Protein AF-A0A317N3U0-F1 (afdb_monomer_lite)

Radius of gyration: 20.6 Å; chains: 1; bounding box: 39×51×45 Å

Foldseek 3Di:
DDPVVVVVVVVVVVVVVVVVVVPDDPVRVCVVVVVVVVVVVVVVVLLVLLCVVCPVPQDDDDPPDPDDSVVVVCVVPVVCVVVSVVVSVVVVVVVVVD

Sequence (98 aa):
MTKEQLSQLGKTLWAIADDLRGAMNADDFRDYMLSFLFLRYLSDNFEAAAKKELGPDYPKLDADDRRPPLVVWYSDNAGDVPAFEKQMRRTRVRQIEA

pLDDT: mean 86.49, std 11.12, range [42.28, 96.62]

Secondary structure (DSSP, 8-state):
--HHHHHHHHHHHHHHHHHHHHTS-HHHHHHHHHHHHHHHHHHHHHHHHHHHHHGGGS----TT--S-HHHHHHHHTTTTHHHHHHHHHHHHHHHH--

Structure (mmCIF, N/CA/C/O backbone):
data_AF-A0A317N3U0-F1
#
_entry.id   AF-A0A317N3U0-F1
#
loop_
_atom_site.group_PDB
_atom_site.id
_atom_site.type_symbol
_atom_site.label_atom_id
_atom_site.label_alt_id
_atom_site.label_comp_id
_atom_site.label_asym_id
_atom_site.label_entity_id
_atom_site.label_seq_id
_atom_site.pdbx_PDB_ins_code
_atom_site.Cartn_x
_atom_site.Cartn_y
_atom_site.Cartn_z
_atom_site.occupancy
_atom_site.B_iso_or_equiv
_atom_site.auth_seq_id
_atom_site.auth_comp_id
_atom_site.auth_asym_id
_atom_site.auth_atom_id
_atom_site.pdbx_PDB_model_num
ATOM 1 N N . MET A 1 1 ? 10.618 -28.773 -18.116 1.00 58.28 1 MET A N 1
ATOM 2 C CA . MET A 1 1 ? 11.598 -27.768 -18.584 1.00 58.28 1 MET A CA 1
ATOM 3 C C . MET A 1 1 ? 12.911 -28.010 -17.873 1.00 58.28 1 MET A C 1
ATOM 5 O O . MET A 1 1 ? 12.898 -28.181 -16.659 1.00 58.28 1 MET A O 1
ATOM 9 N N . THR A 1 2 ? 14.017 -28.070 -18.607 1.00 85.00 2 THR A N 1
ATOM 10 C CA . THR A 1 2 ? 15.353 -28.203 -18.012 1.00 85.00 2 THR A CA 1
ATOM 11 C C . THR A 1 2 ? 15.863 -26.843 -17.524 1.00 85.00 2 THR A C 1
ATOM 13 O O . THR A 1 2 ? 15.403 -25.788 -17.967 1.00 85.00 2 THR A O 1
ATOM 16 N N . LYS A 1 3 ? 16.830 -26.851 -16.600 1.00 83.25 3 LYS A N 1
ATOM 17 C CA . LYS A 1 3 ? 17.457 -25.632 -16.057 1.00 83.25 3 LYS A CA 1
ATOM 18 C C . LYS A 1 3 ? 18.090 -24.760 -17.154 1.00 83.25 3 LYS A C 1
ATOM 20 O O . LYS A 1 3 ? 18.065 -23.537 -17.069 1.00 83.25 3 LYS A O 1
ATOM 25 N N . GLU A 1 4 ? 18.595 -25.393 -18.208 1.00 84.62 4 GLU A N 1
ATOM 26 C CA . GLU A 1 4 ? 19.168 -24.734 -19.387 1.00 84.62 4 GLU A CA 1
ATOM 27 C C . GLU A 1 4 ? 18.102 -24.010 -20.217 1.00 84.62 4 GLU A C 1
ATOM 29 O O . GLU A 1 4 ? 18.293 -22.852 -20.582 1.00 84.62 4 GLU A O 1
ATOM 34 N N . GLN A 1 5 ? 16.940 -24.636 -20.436 1.00 81.88 5 GLN A N 1
ATOM 35 C CA . GLN A 1 5 ? 15.813 -24.004 -21.132 1.00 81.88 5 GLN A CA 1
ATOM 36 C C . GLN A 1 5 ? 15.278 -22.784 -20.368 1.00 81.88 5 GLN A C 1
ATOM 38 O O . GLN A 1 5 ? 14.961 -21.768 -20.981 1.00 81.88 5 GLN A O 1
ATOM 43 N N . LEU A 1 6 ? 15.221 -22.855 -19.032 1.00 82.94 6 LEU A N 1
ATOM 44 C CA . LEU A 1 6 ? 14.839 -21.720 -18.182 1.00 82.94 6 LEU A CA 1
ATOM 45 C C . LEU A 1 6 ? 15.854 -20.573 -18.258 1.00 82.94 6 LEU A C 1
ATOM 47 O O . LEU A 1 6 ? 15.460 -19.411 -18.317 1.00 82.94 6 LEU A O 1
ATOM 51 N N . SER A 1 7 ? 17.153 -20.885 -18.292 1.00 87.81 7 SER A N 1
ATOM 52 C CA . SER A 1 7 ? 18.201 -19.870 -18.445 1.00 87.81 7 SER A CA 1
ATOM 53 C C . SER A 1 7 ? 18.121 -19.175 -19.804 1.00 87.81 7 SER A C 1
ATOM 55 O O . SER A 1 7 ? 18.198 -17.949 -19.865 1.00 87.81 7 SER A O 1
ATOM 57 N N . GLN A 1 8 ? 17.919 -19.938 -20.880 1.00 89.38 8 GLN A N 1
ATOM 58 C CA . GLN A 1 8 ? 17.794 -19.387 -22.227 1.00 89.38 8 GLN A CA 1
ATOM 59 C C . GLN A 1 8 ? 16.550 -18.499 -22.351 1.00 89.38 8 GLN A C 1
ATOM 61 O O . GLN A 1 8 ? 16.649 -17.382 -22.850 1.00 89.38 8 GLN A O 1
ATOM 66 N N . LEU A 1 9 ? 15.411 -18.949 -21.815 1.00 89.38 9 LEU A N 1
ATOM 67 C CA . LEU A 1 9 ? 14.183 -18.157 -21.760 1.00 89.38 9 LEU A CA 1
ATOM 68 C C . LEU A 1 9 ? 14.379 -16.863 -20.960 1.00 89.38 9 LEU A C 1
ATOM 70 O O . LEU A 1 9 ? 13.975 -15.796 -21.412 1.00 89.38 9 LEU A O 1
ATOM 74 N N . GLY A 1 10 ? 15.041 -16.943 -19.802 1.00 89.69 10 GLY A N 1
ATOM 75 C CA . GLY A 1 10 ? 15.370 -15.774 -18.991 1.00 89.69 10 GLY A CA 1
ATOM 76 C C . GLY A 1 10 ? 16.209 -14.755 -19.762 1.00 89.69 10 GLY A C 1
ATOM 77 O O . GLY A 1 10 ? 15.875 -13.575 -19.758 1.00 89.69 10 GLY A O 1
ATOM 78 N N . LYS A 1 11 ? 17.246 -15.201 -20.483 1.00 91.81 11 LYS A N 1
ATOM 79 C CA . LYS A 1 11 ? 18.0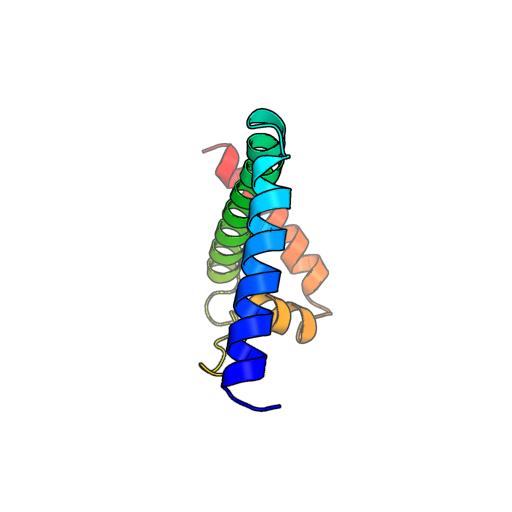71 -14.323 -21.332 1.00 91.81 11 LYS A CA 1
ATOM 80 C C . LYS A 1 11 ? 17.252 -13.645 -22.427 1.00 91.81 11 LYS A C 1
ATOM 82 O O . LYS A 1 11 ? 17.420 -12.452 -22.649 1.00 91.81 11 LYS A O 1
ATOM 87 N N . THR A 1 12 ? 16.360 -14.382 -23.086 1.00 89.88 12 THR A N 1
ATOM 88 C CA . THR A 1 12 ? 15.483 -13.822 -24.122 1.00 89.88 12 THR A CA 1
ATOM 89 C C . THR A 1 12 ? 14.527 -12.777 -23.548 1.00 89.88 12 THR A C 1
ATOM 91 O O . THR A 1 12 ? 14.391 -11.706 -24.127 1.00 89.88 12 THR A O 1
ATOM 94 N N . LEU A 1 13 ? 13.909 -13.043 -22.394 1.00 92.19 13 LEU A N 1
ATOM 95 C CA . LEU A 1 13 ? 13.029 -12.079 -21.724 1.00 92.19 13 LEU A CA 1
ATOM 96 C C . LEU A 1 13 ? 13.780 -10.810 -21.307 1.00 92.19 13 LEU A C 1
ATOM 98 O O . LEU A 1 13 ? 13.273 -9.710 -21.506 1.00 92.19 13 LEU A O 1
ATOM 102 N N . TRP A 1 14 ? 14.993 -10.962 -20.772 1.00 90.50 14 TRP A N 1
ATOM 103 C CA . TRP A 1 14 ? 15.857 -9.834 -20.427 1.00 90.50 14 TRP A CA 1
ATOM 104 C C . TRP A 1 14 ? 16.229 -8.994 -21.651 1.00 90.50 14 TRP A C 1
ATOM 106 O O . TRP A 1 14 ? 16.135 -7.775 -21.580 1.00 90.50 14 TRP A O 1
ATOM 116 N N . ALA A 1 15 ? 16.583 -9.626 -22.773 1.00 90.50 15 ALA A N 1
ATOM 117 C CA . ALA A 1 15 ? 16.899 -8.917 -24.014 1.00 90.50 15 ALA A CA 1
ATOM 118 C C . ALA A 1 15 ? 15.696 -8.118 -24.545 1.00 90.50 15 ALA A C 1
ATOM 120 O O . ALA A 1 15 ? 15.834 -6.941 -24.856 1.00 90.50 15 ALA A O 1
ATOM 121 N N . ILE A 1 16 ? 14.499 -8.718 -24.556 1.00 88.00 16 ILE A N 1
ATOM 122 C CA . ILE A 1 16 ? 13.261 -8.032 -24.968 1.00 88.00 16 ILE A CA 1
ATOM 123 C C . ILE A 1 16 ? 12.968 -6.829 -24.059 1.00 88.00 16 ILE A C 1
ATOM 125 O O . ILE A 1 16 ? 12.565 -5.771 -24.539 1.00 88.00 16 ILE A O 1
ATOM 129 N N . ALA A 1 17 ? 13.162 -6.978 -22.745 1.00 86.38 17 ALA A N 1
ATOM 130 C CA . ALA A 1 17 ? 12.967 -5.886 -21.797 1.00 86.38 17 ALA A CA 1
ATOM 131 C C . ALA A 1 17 ? 13.977 -4.745 -22.009 1.00 86.38 17 ALA A C 1
ATOM 133 O O . ALA A 1 17 ? 13.606 -3.576 -21.892 1.00 86.38 17 ALA A O 1
ATOM 134 N N . ASP A 1 18 ? 15.228 -5.070 -22.343 1.00 83.06 18 ASP A N 1
ATOM 135 C CA . ASP A 1 18 ? 16.263 -4.079 -22.642 1.00 83.06 18 ASP A CA 1
ATOM 136 C C . ASP A 1 18 ? 15.978 -3.314 -23.937 1.00 83.06 18 ASP A C 1
ATOM 138 O O . ASP A 1 18 ? 16.110 -2.090 -23.948 1.00 83.06 18 ASP A O 1
ATOM 142 N N . ASP A 1 19 ? 15.507 -3.995 -24.983 1.00 84.25 19 ASP A N 1
ATOM 143 C CA . ASP A 1 19 ? 15.094 -3.356 -26.237 1.00 84.25 19 ASP A CA 1
ATOM 144 C C . ASP A 1 19 ? 13.906 -2.408 -26.011 1.00 84.25 19 ASP A C 1
ATOM 146 O O . ASP A 1 19 ? 13.926 -1.259 -26.455 1.00 84.25 19 ASP A O 1
ATOM 150 N N . LEU A 1 20 ? 12.892 -2.849 -25.256 1.00 80.25 20 LEU A N 1
ATOM 151 C CA . LEU A 1 20 ? 11.726 -2.027 -24.916 1.00 80.25 20 LEU A CA 1
ATOM 152 C C . LEU A 1 20 ? 12.126 -0.784 -24.102 1.00 80.25 20 LEU A C 1
ATOM 154 O O . LEU A 1 20 ? 11.644 0.317 -24.363 1.00 80.25 20 LEU A O 1
ATOM 158 N N . ARG A 1 21 ? 13.027 -0.949 -23.126 1.00 74.25 21 ARG A N 1
ATOM 159 C CA . ARG A 1 21 ? 13.555 0.150 -22.305 1.00 74.25 21 ARG A CA 1
ATOM 160 C C . ARG A 1 21 ? 14.419 1.109 -23.125 1.00 74.25 21 ARG A C 1
ATOM 162 O O . ARG A 1 21 ? 14.345 2.312 -22.905 1.00 74.25 21 ARG A O 1
ATOM 169 N N . GLY A 1 22 ? 15.243 0.590 -24.035 1.00 72.62 22 GLY A N 1
ATOM 170 C CA . GLY A 1 22 ? 16.126 1.378 -24.897 1.00 72.62 22 GLY A CA 1
ATOM 171 C C . GLY A 1 22 ? 15.387 2.155 -25.988 1.00 72.62 22 GLY A C 1
ATOM 172 O O . GLY A 1 22 ? 15.870 3.198 -26.421 1.00 72.62 22 GLY A O 1
ATOM 173 N N . ALA A 1 23 ? 14.210 1.679 -26.400 1.00 76.31 23 ALA A N 1
ATOM 174 C CA . ALA A 1 23 ? 13.345 2.348 -27.369 1.00 76.31 23 ALA A CA 1
ATOM 175 C C . ALA A 1 23 ? 12.465 3.456 -26.759 1.00 76.31 23 ALA A C 1
ATOM 177 O O . ALA A 1 23 ? 11.854 4.224 -27.502 1.00 76.31 23 ALA A O 1
ATOM 178 N N . MET A 1 24 ? 12.377 3.547 -25.427 1.00 74.81 24 MET A N 1
ATOM 179 C CA . MET A 1 24 ? 11.571 4.560 -24.749 1.00 74.81 24 MET A CA 1
ATOM 180 C C . MET A 1 24 ? 12.360 5.863 -24.583 1.00 74.81 24 MET A C 1
ATOM 182 O O . MET A 1 24 ? 13.504 5.857 -24.124 1.00 74.81 24 MET A O 1
ATOM 186 N N . ASN A 1 25 ? 11.745 6.996 -24.932 1.00 77.94 25 ASN A N 1
ATOM 187 C CA . ASN A 1 25 ? 12.344 8.307 -24.709 1.00 77.94 25 ASN A CA 1
ATOM 188 C C . ASN A 1 25 ? 12.565 8.530 -23.201 1.00 77.94 25 ASN A C 1
ATOM 190 O O . ASN A 1 25 ? 11.749 8.124 -22.372 1.00 77.94 25 ASN A O 1
ATOM 194 N N . ALA A 1 26 ? 13.665 9.184 -22.833 1.00 74.44 26 ALA A N 1
ATOM 195 C CA . ALA A 1 26 ? 14.006 9.448 -21.437 1.00 74.44 26 ALA A CA 1
ATOM 196 C C . ALA A 1 26 ? 12.932 10.284 -20.718 1.00 74.44 26 ALA A C 1
ATOM 198 O O . ALA A 1 26 ? 12.732 10.114 -19.513 1.00 74.44 26 ALA A O 1
ATOM 199 N N . ASP A 1 27 ? 12.233 11.151 -21.453 1.00 76.81 27 ASP A N 1
ATOM 200 C CA . ASP A 1 27 ? 11.122 11.942 -20.922 1.00 76.81 27 ASP A CA 1
ATOM 201 C C . ASP A 1 27 ? 9.863 11.084 -20.695 1.00 76.81 27 ASP A C 1
ATOM 203 O O . ASP A 1 27 ? 9.274 11.158 -19.619 1.00 76.81 27 ASP A O 1
ATOM 207 N N . ASP A 1 28 ? 9.533 10.159 -21.604 1.00 77.12 28 ASP A N 1
ATOM 208 C CA . ASP A 1 28 ? 8.416 9.219 -21.407 1.00 77.12 28 ASP A CA 1
ATOM 209 C C . ASP A 1 28 ? 8.686 8.281 -20.220 1.00 77.12 28 ASP A C 1
ATOM 211 O O . ASP A 1 28 ? 7.832 8.087 -19.353 1.00 77.12 28 ASP A O 1
ATOM 215 N N . PHE A 1 29 ? 9.907 7.733 -20.121 1.00 74.81 29 PHE A N 1
ATOM 216 C CA . PHE A 1 29 ? 10.317 6.917 -18.972 1.00 74.81 29 PHE A CA 1
ATOM 217 C C . PHE A 1 29 ? 10.166 7.688 -17.661 1.00 74.81 29 PHE A C 1
ATOM 219 O O . PHE A 1 29 ? 9.686 7.131 -16.672 1.00 74.81 29 PHE A O 1
ATOM 226 N N . ARG A 1 30 ? 10.569 8.965 -17.645 1.00 79.56 30 ARG A N 1
ATOM 227 C CA . ARG A 1 30 ? 10.431 9.828 -16.472 1.00 79.56 30 ARG A CA 1
ATOM 228 C C . ARG A 1 30 ? 8.968 9.974 -16.082 1.00 79.56 30 ARG A C 1
ATOM 230 O O . ARG A 1 30 ? 8.674 9.765 -14.912 1.00 79.56 30 ARG A O 1
ATOM 237 N N . ASP A 1 31 ? 8.072 10.282 -17.011 1.00 81.88 31 ASP A N 1
ATOM 238 C CA . ASP A 1 31 ? 6.657 10.512 -16.701 1.00 81.88 31 ASP A CA 1
ATOM 239 C C . ASP A 1 31 ? 5.971 9.247 -16.161 1.00 81.88 31 ASP A C 1
ATOM 241 O O . ASP A 1 31 ? 5.242 9.304 -15.160 1.00 81.88 31 ASP A O 1
ATOM 245 N N . TYR A 1 32 ? 6.280 8.078 -16.734 1.00 81.38 32 TYR A N 1
ATOM 246 C CA . TYR A 1 32 ? 5.792 6.798 -16.213 1.00 81.38 32 TYR A CA 1
ATOM 247 C C . TYR A 1 32 ? 6.375 6.477 -14.835 1.00 81.38 32 TYR A C 1
ATOM 249 O O . TYR A 1 32 ? 5.629 6.212 -13.889 1.00 81.38 32 TYR A O 1
ATOM 257 N N . MET A 1 33 ? 7.700 6.525 -14.682 1.00 85.75 33 MET A N 1
ATOM 258 C CA . MET A 1 33 ? 8.349 6.181 -13.416 1.00 85.75 33 MET A CA 1
ATOM 259 C C . MET A 1 33 ? 7.985 7.148 -12.297 1.00 85.75 33 MET A C 1
ATOM 261 O O . MET A 1 33 ? 7.759 6.718 -11.168 1.00 85.75 33 MET A O 1
ATOM 265 N N . LEU A 1 34 ? 7.886 8.440 -12.600 1.00 88.38 34 LEU A N 1
ATOM 266 C CA . LEU A 1 34 ? 7.502 9.462 -11.639 1.00 88.38 34 LEU A CA 1
ATOM 267 C C . LEU A 1 34 ? 6.071 9.228 -11.151 1.00 88.38 34 LEU A C 1
ATOM 269 O O . LEU A 1 34 ? 5.838 9.274 -9.947 1.00 88.38 34 LEU A O 1
ATOM 273 N N . SER A 1 35 ? 5.143 8.875 -12.045 1.00 87.88 35 SER A N 1
ATOM 274 C CA . SER A 1 35 ? 3.769 8.512 -11.671 1.00 87.88 35 SER A CA 1
ATOM 275 C C . SER A 1 35 ? 3.730 7.313 -10.717 1.00 87.88 35 SER A C 1
ATOM 277 O O . SER A 1 35 ? 3.020 7.345 -9.710 1.00 87.88 35 SER A O 1
ATOM 279 N N . PHE A 1 36 ? 4.542 6.281 -10.971 1.00 90.06 36 PHE A N 1
ATOM 280 C CA . PHE A 1 36 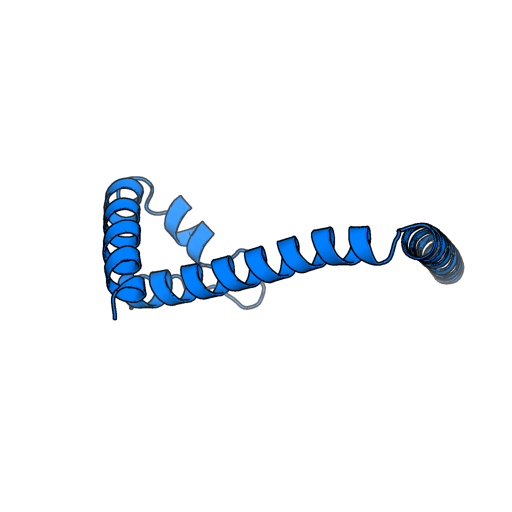? 4.654 5.132 -10.068 1.00 90.06 36 PHE A CA 1
ATOM 281 C C . PHE A 1 36 ? 5.281 5.493 -8.718 1.00 90.06 36 PHE A C 1
ATOM 283 O O . PHE A 1 36 ? 4.808 5.021 -7.684 1.00 90.06 36 PHE A O 1
ATOM 290 N N . LEU A 1 37 ? 6.313 6.339 -8.697 1.00 90.88 37 LEU A N 1
ATOM 291 C CA . LEU A 1 37 ? 6.931 6.814 -7.456 1.00 90.88 37 LEU A CA 1
ATOM 292 C C . LEU A 1 37 ? 5.965 7.678 -6.638 1.00 90.88 37 LEU A C 1
ATOM 294 O O . LEU A 1 37 ? 5.883 7.505 -5.422 1.00 90.88 37 LEU A O 1
ATOM 298 N N . PHE A 1 38 ? 5.189 8.548 -7.288 1.00 91.38 38 PHE A N 1
ATOM 299 C CA . PHE A 1 38 ? 4.127 9.314 -6.637 1.00 91.38 38 PHE A CA 1
ATOM 300 C C . PHE A 1 38 ? 3.038 8.406 -6.079 1.00 91.38 38 PHE A C 1
ATOM 302 O O . PHE A 1 38 ? 2.651 8.571 -4.925 1.00 91.38 38 PHE A O 1
ATOM 309 N N . LEU A 1 39 ? 2.564 7.425 -6.853 1.00 91.06 39 LEU A N 1
ATOM 310 C CA . LEU A 1 39 ? 1.558 6.477 -6.378 1.00 91.06 39 LEU A CA 1
ATOM 311 C C . LEU A 1 39 ? 2.074 5.684 -5.177 1.00 91.06 39 LEU A C 1
ATOM 313 O O . LEU A 1 39 ? 1.352 5.541 -4.191 1.00 91.06 39 LEU A O 1
ATOM 317 N N . ARG A 1 40 ? 3.323 5.210 -5.233 1.00 91.69 40 ARG A N 1
ATOM 318 C CA . ARG A 1 40 ? 3.973 4.538 -4.107 1.00 91.69 40 ARG A CA 1
ATOM 319 C C . ARG A 1 40 ? 4.007 5.446 -2.880 1.00 91.69 40 ARG A C 1
ATOM 321 O O . ARG A 1 40 ? 3.540 5.041 -1.826 1.00 91.69 40 ARG A O 1
ATOM 328 N N . TYR A 1 41 ? 4.486 6.679 -3.029 1.00 92.19 41 TYR A N 1
ATOM 329 C CA . TYR A 1 41 ? 4.554 7.644 -1.934 1.00 92.19 41 TYR A CA 1
ATOM 330 C C . TYR A 1 41 ? 3.175 7.932 -1.315 1.00 92.19 41 TYR A C 1
ATOM 332 O O . TYR A 1 41 ? 3.018 7.907 -0.095 1.00 92.19 41 TYR A O 1
ATOM 340 N N . LEU A 1 42 ? 2.155 8.166 -2.148 1.00 90.94 42 LEU A N 1
ATOM 341 C CA . LEU A 1 42 ? 0.785 8.397 -1.687 1.00 90.94 42 LEU A CA 1
ATOM 342 C C . LEU A 1 42 ? 0.202 7.167 -0.987 1.00 90.94 42 LEU A C 1
ATOM 344 O O . LEU A 1 42 ? -0.511 7.327 0.004 1.00 90.94 42 LEU A O 1
ATOM 348 N N . SER A 1 43 ? 0.516 5.967 -1.479 1.00 91.12 43 SER A N 1
ATOM 349 C CA . SER A 1 43 ? 0.083 4.701 -0.881 1.00 91.12 43 SER A CA 1
ATOM 350 C C . SER A 1 43 ? 0.729 4.490 0.487 1.00 91.12 43 SER A C 1
ATOM 352 O O . SER A 1 43 ? 0.009 4.273 1.458 1.00 91.12 43 SER A O 1
ATOM 354 N N . ASP A 1 44 ? 2.049 4.665 0.594 1.00 92.50 44 ASP A N 1
ATOM 355 C CA . ASP A 1 44 ? 2.794 4.544 1.853 1.00 92.50 44 ASP A CA 1
ATOM 356 C C . ASP A 1 44 ? 2.266 5.548 2.900 1.00 92.50 44 ASP A C 1
ATOM 358 O O . ASP A 1 44 ? 2.034 5.202 4.061 1.00 92.50 44 ASP A O 1
ATOM 362 N N . ASN A 1 45 ? 1.997 6.794 2.486 1.00 91.25 45 ASN A N 1
ATOM 363 C CA . ASN A 1 45 ? 1.425 7.815 3.365 1.00 91.25 45 ASN A CA 1
ATOM 364 C C . ASN A 1 45 ? -0.024 7.497 3.780 1.00 91.25 45 ASN A C 1
ATOM 366 O O . ASN A 1 45 ? -0.408 7.704 4.932 1.00 91.25 45 ASN A O 1
ATOM 370 N N . PHE A 1 46 ? -0.843 6.987 2.854 1.00 91.69 46 PHE A N 1
ATOM 371 C CA . PHE A 1 46 ? -2.205 6.541 3.155 1.00 91.69 46 PHE A CA 1
ATOM 372 C C . PHE A 1 46 ? -2.194 5.412 4.185 1.00 91.69 46 PHE A C 1
ATOM 374 O O . PHE A 1 46 ? -2.956 5.46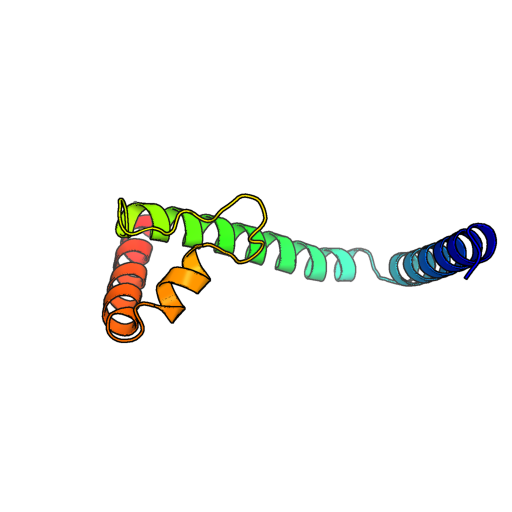5 5.149 1.00 91.69 46 PHE A O 1
ATOM 381 N N . GLU A 1 47 ? -1.318 4.425 4.003 1.00 92.75 47 GLU A N 1
ATOM 382 C CA . GLU A 1 47 ? -1.194 3.275 4.891 1.00 92.75 47 GLU A CA 1
ATOM 383 C C . GLU A 1 47 ? -0.705 3.688 6.285 1.00 92.75 47 GLU A C 1
ATOM 385 O O . GLU A 1 47 ? -1.279 3.274 7.294 1.00 92.75 47 GLU A O 1
ATOM 390 N N . ALA A 1 48 ? 0.283 4.584 6.365 1.00 92.56 48 ALA A N 1
ATOM 391 C CA . ALA A 1 48 ? 0.751 5.137 7.634 1.00 92.56 48 ALA A CA 1
ATOM 392 C C . ALA A 1 48 ? -0.359 5.890 8.388 1.00 92.56 48 ALA A C 1
ATOM 394 O O . ALA A 1 48 ? -0.520 5.715 9.600 1.00 92.56 48 ALA A O 1
ATOM 395 N N . ALA A 1 49 ? -1.154 6.699 7.679 1.00 92.19 49 ALA A N 1
ATOM 396 C CA . ALA A 1 49 ? -2.299 7.390 8.261 1.00 92.19 49 ALA A CA 1
ATOM 397 C C . ALA A 1 49 ? -3.374 6.401 8.737 1.00 92.19 49 ALA A C 1
ATOM 399 O O . ALA A 1 49 ? -3.838 6.510 9.869 1.00 92.19 49 ALA A O 1
ATOM 400 N N . ALA A 1 50 ? -3.716 5.399 7.923 1.00 93.44 50 ALA A N 1
ATOM 401 C CA . ALA A 1 50 ? -4.699 4.379 8.279 1.00 93.44 50 ALA A CA 1
ATOM 402 C C . ALA A 1 50 ? -4.266 3.599 9.526 1.00 93.44 50 ALA A C 1
ATOM 404 O O . ALA A 1 50 ? -5.056 3.408 10.443 1.00 93.44 50 ALA A O 1
ATOM 405 N N . LYS A 1 51 ? -2.985 3.229 9.610 1.00 94.31 51 LYS A N 1
ATOM 406 C CA . LYS A 1 51 ? -2.409 2.565 10.783 1.00 94.31 51 LYS A CA 1
ATOM 407 C C . LYS A 1 51 ? -2.489 3.422 12.045 1.00 94.31 51 LYS A C 1
ATOM 409 O O . LYS A 1 51 ? -2.726 2.889 13.125 1.00 94.31 51 LYS A O 1
ATOM 414 N N . LYS A 1 52 ? -2.301 4.739 11.928 1.00 92.88 52 LYS A N 1
ATOM 415 C CA . LYS A 1 52 ? -2.443 5.671 13.056 1.00 92.88 52 LYS A CA 1
ATOM 416 C C . LYS A 1 52 ? -3.896 5.802 13.515 1.00 92.88 52 LYS A C 1
ATOM 418 O O . LYS A 1 52 ? -4.132 5.832 14.717 1.00 92.88 52 LYS A O 1
ATOM 423 N N . GLU A 1 53 ? -4.837 5.896 12.578 1.00 92.56 53 GLU A N 1
ATOM 424 C CA . GLU A 1 53 ? -6.264 6.058 12.885 1.00 92.56 53 GLU A CA 1
ATOM 425 C C . GLU A 1 53 ? -6.892 4.770 13.435 1.00 92.56 53 GLU A C 1
ATOM 427 O O . GLU A 1 53 ? -7.649 4.833 14.398 1.00 92.56 53 GLU A O 1
ATOM 432 N N . LEU A 1 54 ? -6.556 3.610 12.862 1.00 93.81 54 LEU A N 1
ATOM 433 C CA . LEU A 1 54 ? -7.058 2.304 13.307 1.00 93.81 54 LEU A CA 1
ATOM 434 C C . LEU A 1 54 ? -6.351 1.805 14.571 1.00 93.81 54 LEU A C 1
ATOM 436 O O . LEU A 1 54 ? -6.938 1.081 15.369 1.00 93.81 54 LEU A O 1
ATOM 440 N N . GLY A 1 55 ? -5.084 2.180 14.774 1.00 94.12 55 GLY A N 1
ATOM 441 C CA . GLY A 1 55 ? -4.324 1.823 15.968 1.00 94.12 55 GLY A CA 1
ATOM 442 C C . GLY A 1 55 ? -4.311 0.303 16.214 1.00 94.12 55 GLY A C 1
ATOM 443 O O . GLY A 1 55 ? -3.741 -0.426 15.397 1.00 94.12 55 GLY A O 1
ATOM 444 N N . PRO A 1 56 ? -4.891 -0.198 17.325 1.00 94.25 56 PRO A N 1
ATOM 445 C CA . PRO A 1 56 ? -4.986 -1.633 17.609 1.00 94.25 56 PRO A CA 1
ATOM 446 C C . PRO A 1 56 ? -5.762 -2.442 16.564 1.00 94.25 56 PRO A C 1
ATOM 448 O O . PRO A 1 56 ? -5.442 -3.614 16.375 1.00 94.25 56 PRO A O 1
ATOM 451 N N . ASP A 1 57 ? -6.723 -1.819 15.878 1.00 93.50 57 ASP A N 1
ATOM 452 C CA . ASP A 1 57 ? -7.588 -2.478 14.892 1.00 93.50 57 ASP A CA 1
ATOM 453 C C . ASP A 1 57 ? -6.900 -2.633 13.525 1.00 93.50 57 ASP A C 1
ATOM 455 O O . ASP A 1 57 ? -7.447 -3.246 12.608 1.00 93.50 57 ASP A O 1
ATOM 459 N N . TYR A 1 58 ? -5.682 -2.096 13.365 1.00 95.44 58 TYR A N 1
ATOM 460 C CA . TYR A 1 58 ? -4.896 -2.293 12.152 1.00 95.44 58 TYR A CA 1
ATOM 461 C C . TYR A 1 58 ? -4.439 -3.758 12.036 1.00 95.44 58 TYR A C 1
ATOM 463 O O . TYR A 1 58 ? -3.732 -4.240 12.933 1.00 95.44 58 TYR A O 1
ATOM 471 N N . PRO A 1 59 ? -4.762 -4.470 10.937 1.00 95.31 59 PRO A N 1
ATOM 472 C CA . PRO A 1 59 ? -4.439 -5.886 10.821 1.00 95.31 59 PRO A CA 1
ATOM 473 C C . PRO A 1 59 ? -2.938 -6.163 10.906 1.00 95.31 59 PRO A C 1
ATOM 475 O O . PRO A 1 59 ? -2.107 -5.462 10.323 1.00 95.31 59 PRO A O 1
ATOM 478 N N . LYS A 1 60 ? -2.592 -7.232 11.623 1.00 93.25 60 LYS A N 1
ATOM 479 C CA . LYS A 1 60 ? -1.242 -7.799 11.663 1.00 93.25 60 LYS A CA 1
ATOM 480 C C . LYS A 1 60 ? -1.301 -9.132 10.947 1.00 93.25 60 LYS A C 1
ATOM 482 O O . LYS A 1 60 ? -1.941 -10.057 11.433 1.00 93.25 60 LYS A O 1
ATOM 487 N N . LEU A 1 61 ? -0.685 -9.182 9.777 1.00 91.56 61 LEU A N 1
ATOM 488 C CA . LEU A 1 61 ? -0.667 -10.377 8.952 1.00 91.56 61 LEU A CA 1
ATOM 489 C C . LEU A 1 61 ? 0.574 -11.217 9.255 1.00 91.56 61 LEU A C 1
ATOM 491 O O . LEU A 1 61 ? 1.606 -10.685 9.676 1.00 91.56 61 LEU A O 1
ATOM 495 N N . ASP A 1 62 ? 0.462 -12.521 9.023 1.00 92.62 62 ASP A N 1
ATOM 496 C CA . ASP A 1 62 ? 1.595 -13.440 9.080 1.00 92.62 62 ASP A CA 1
ATOM 497 C C . ASP A 1 62 ? 2.594 -13.154 7.951 1.00 92.62 62 ASP A C 1
ATOM 499 O O . ASP A 1 62 ? 2.238 -12.613 6.905 1.00 92.62 62 ASP A O 1
ATOM 503 N N . ALA A 1 63 ? 3.852 -13.562 8.137 1.00 88.12 63 ALA A N 1
ATOM 504 C CA . ALA A 1 63 ? 4.930 -13.295 7.177 1.00 88.12 63 ALA A CA 1
ATOM 505 C C . ALA A 1 63 ? 4.690 -13.894 5.774 1.00 88.12 63 ALA A C 1
ATOM 507 O O . ALA A 1 63 ? 5.247 -13.396 4.794 1.00 88.12 63 ALA A O 1
ATOM 508 N N . ASP A 1 64 ? 3.865 -14.940 5.677 1.00 92.88 64 ASP A N 1
ATOM 509 C CA . ASP A 1 64 ? 3.515 -15.596 4.413 1.00 92.88 64 ASP A CA 1
ATOM 510 C C . ASP A 1 64 ? 2.328 -14.932 3.691 1.00 92.88 64 ASP A C 1
ATOM 512 O O . ASP A 1 64 ? 2.128 -15.169 2.494 1.00 92.88 64 ASP A O 1
ATOM 516 N N . ASP A 1 65 ? 1.555 -14.074 4.368 1.00 92.06 65 ASP A N 1
ATOM 517 C CA . ASP A 1 65 ? 0.453 -13.348 3.740 1.00 92.06 65 ASP A CA 1
ATOM 518 C C . ASP A 1 65 ? 0.981 -12.102 3.018 1.00 92.06 65 ASP A C 1
ATOM 520 O O . ASP A 1 65 ? 1.497 -11.157 3.613 1.00 92.06 65 ASP A O 1
ATOM 524 N N . ARG A 1 66 ? 0.851 -12.108 1.689 1.00 90.62 66 ARG A N 1
ATOM 525 C CA . ARG A 1 66 ? 1.353 -11.039 0.814 1.00 90.62 66 ARG A CA 1
ATOM 526 C C . ARG A 1 66 ? 0.340 -9.930 0.550 1.00 90.62 66 ARG A C 1
ATOM 528 O O . ARG A 1 66 ? 0.624 -9.034 -0.247 1.00 90.62 66 ARG A O 1
ATOM 535 N N . ARG A 1 67 ? -0.854 -9.997 1.138 1.00 92.56 67 ARG A N 1
ATOM 536 C CA . ARG A 1 67 ? -1.860 -8.946 0.970 1.00 92.56 67 ARG A CA 1
ATOM 537 C C . ARG A 1 67 ? -1.444 -7.695 1.751 1.00 92.56 67 ARG A C 1
ATOM 539 O O . ARG A 1 67 ? -0.860 -7.814 2.824 1.00 92.56 67 ARG A O 1
ATOM 546 N N . PRO A 1 68 ? -1.774 -6.487 1.271 1.00 91.00 68 PRO A N 1
ATOM 547 C CA . PRO A 1 68 ? -1.648 -5.293 2.096 1.00 91.00 68 PRO A CA 1
ATOM 548 C C . PRO A 1 68 ? -2.588 -5.404 3.313 1.00 91.00 68 PRO A C 1
ATOM 550 O O . PRO A 1 68 ? -3.773 -5.692 3.115 1.00 91.00 68 PRO A O 1
ATOM 553 N N . PRO A 1 69 ? -2.128 -5.151 4.554 1.00 93.75 69 PRO A N 1
ATOM 554 C CA . PRO A 1 69 ? -2.957 -5.306 5.755 1.00 93.75 69 PRO A CA 1
ATOM 555 C C . PRO A 1 69 ? -4.261 -4.515 5.703 1.00 93.75 69 PRO A C 1
ATOM 557 O O . PRO A 1 69 ? -5.315 -4.997 6.110 1.00 93.75 69 PRO A O 1
ATOM 560 N N . LEU A 1 70 ? -4.217 -3.322 5.117 1.00 93.94 70 LEU A N 1
ATOM 561 C CA . LEU A 1 70 ? -5.387 -2.471 4.991 1.00 93.94 70 LEU A CA 1
ATOM 562 C C . LEU A 1 70 ? -6.495 -3.089 4.115 1.00 93.94 70 LEU A C 1
ATOM 564 O O . LEU A 1 70 ? -7.670 -2.895 4.403 1.00 93.94 70 LEU A O 1
ATOM 568 N N . VAL A 1 71 ? -6.151 -3.897 3.102 1.00 94.31 71 VAL A N 1
ATOM 569 C CA . VAL A 1 71 ? -7.136 -4.622 2.268 1.00 94.31 71 VAL A CA 1
ATOM 570 C C . VAL A 1 71 ? -7.927 -5.636 3.095 1.00 94.31 71 VAL A C 1
ATOM 572 O O . VAL A 1 71 ? -9.129 -5.806 2.881 1.00 94.31 71 VAL A O 1
ATOM 575 N N . VAL A 1 72 ? -7.267 -6.290 4.053 1.00 95.31 72 VAL A N 1
ATOM 576 C CA . VAL A 1 72 ? -7.923 -7.225 4.976 1.00 95.31 72 VAL A CA 1
ATOM 577 C C . VAL A 1 72 ? -8.924 -6.470 5.845 1.00 95.31 72 VAL A C 1
ATOM 579 O O . VAL A 1 72 ? -10.087 -6.857 5.906 1.00 95.31 72 VAL A O 1
ATOM 582 N N . TRP A 1 73 ? -8.527 -5.312 6.383 1.00 95.69 73 TRP A N 1
ATOM 583 C CA . TRP A 1 73 ? -9.434 -4.466 7.161 1.00 95.69 73 TRP A CA 1
ATOM 584 C C . TRP A 1 73 ? -10.681 -4.057 6.360 1.00 95.69 73 TRP A C 1
ATOM 586 O O . TRP A 1 73 ? -11.795 -4.231 6.845 1.00 95.69 73 TRP A O 1
ATOM 596 N N . TYR A 1 74 ? -10.524 -3.585 5.116 1.00 95.25 74 TYR A N 1
ATOM 597 C CA . TYR A 1 74 ? -11.667 -3.221 4.262 1.00 95.25 74 TYR A CA 1
ATOM 598 C C . TYR A 1 74 ? -12.611 -4.399 3.992 1.00 95.25 74 TYR A C 1
ATOM 600 O O . TYR A 1 74 ? -13.823 -4.201 3.909 1.00 95.25 74 TYR A O 1
ATOM 608 N N . SER A 1 75 ? -12.065 -5.608 3.838 1.00 94.81 75 SER A N 1
ATOM 609 C CA . SER A 1 75 ? -12.855 -6.814 3.562 1.00 94.81 75 SER A CA 1
ATOM 610 C C . SER A 1 75 ? -13.684 -7.232 4.778 1.00 94.81 75 SER A C 1
ATOM 612 O O . SER A 1 75 ? -14.851 -7.590 4.631 1.00 94.81 75 SER A O 1
ATOM 614 N N . ASP A 1 76 ? -13.100 -7.121 5.971 1.00 95.56 76 ASP A N 1
ATOM 615 C CA . ASP A 1 76 ? -13.716 -7.579 7.218 1.00 95.56 76 ASP A CA 1
ATOM 616 C C . ASP A 1 76 ? -14.652 -6.529 7.849 1.00 95.56 76 ASP A C 1
ATOM 618 O O . ASP A 1 76 ? -15.528 -6.876 8.638 1.00 95.56 76 ASP A O 1
ATOM 622 N N . ASN A 1 77 ? -14.514 -5.249 7.477 1.00 96.12 77 ASN A N 1
ATOM 623 C CA . ASN A 1 77 ? -15.219 -4.120 8.102 1.00 96.12 77 ASN A CA 1
ATOM 624 C C . ASN A 1 77 ? -16.108 -3.349 7.111 1.00 96.12 77 ASN A C 1
ATOM 626 O O . ASN A 1 77 ? -16.244 -2.130 7.209 1.00 96.12 77 ASN A O 1
ATOM 630 N N . ALA A 1 78 ? -16.733 -4.039 6.147 1.00 95.75 78 ALA A N 1
ATOM 631 C CA . ALA A 1 78 ? -17.506 -3.424 5.056 1.00 95.75 78 ALA A CA 1
ATOM 632 C C . ALA A 1 78 ? -18.560 -2.388 5.516 1.00 95.75 78 ALA A C 1
ATOM 634 O O . ALA A 1 78 ? -18.816 -1.414 4.805 1.00 95.75 78 ALA A O 1
ATOM 635 N N . GLY A 1 79 ? -19.152 -2.573 6.703 1.00 95.94 79 GLY A N 1
ATOM 636 C CA . GLY A 1 79 ? -20.113 -1.634 7.295 1.00 95.94 79 GLY A CA 1
ATOM 637 C C . GLY A 1 79 ? -19.496 -0.316 7.779 1.00 95.94 79 GLY A C 1
ATOM 638 O O . GLY A 1 79 ? -20.142 0.729 7.696 1.00 95.94 79 GLY A O 1
ATOM 639 N N . ASP A 1 80 ? -18.236 -0.342 8.214 1.00 95.50 80 ASP A N 1
ATOM 640 C CA . ASP A 1 80 ? -17.529 0.806 8.792 1.00 95.50 80 ASP A CA 1
ATOM 641 C C . ASP A 1 80 ? -16.713 1.585 7.753 1.00 95.50 80 ASP A C 1
ATOM 643 O O . ASP A 1 80 ? -16.352 2.747 7.976 1.00 95.50 80 ASP A O 1
ATOM 647 N N . VAL A 1 81 ? -16.490 0.991 6.574 1.00 95.31 81 VAL A N 1
ATOM 648 C CA . VAL A 1 81 ? -15.764 1.600 5.448 1.00 95.31 81 VAL A CA 1
ATOM 649 C C . VAL A 1 81 ? -16.230 3.030 5.138 1.00 95.31 81 VAL A C 1
ATOM 651 O O . VAL A 1 81 ? -15.374 3.916 5.071 1.00 95.31 81 VAL A O 1
ATOM 654 N N . PRO A 1 82 ? -17.538 3.340 4.992 1.00 96.62 82 PRO A N 1
ATOM 655 C CA . PRO A 1 82 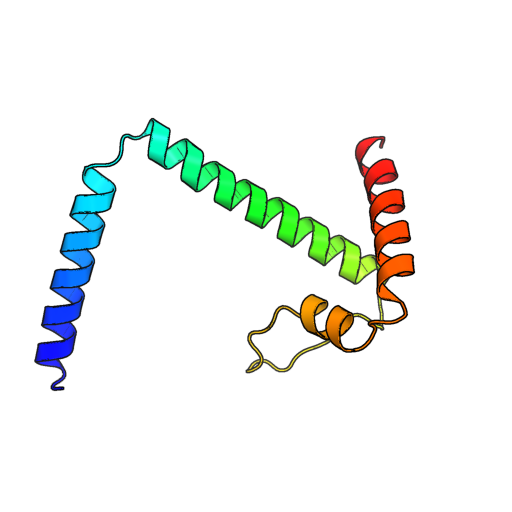? -17.960 4.699 4.647 1.00 96.62 82 PRO A CA 1
ATOM 656 C C . PRO A 1 82 ? -17.593 5.740 5.715 1.00 96.62 82 PRO A C 1
ATOM 658 O O . PRO A 1 82 ? -17.241 6.878 5.382 1.00 96.62 82 PRO A O 1
ATOM 661 N N . ALA A 1 83 ? -17.674 5.364 6.995 1.00 95.06 83 ALA A N 1
ATOM 662 C CA . ALA A 1 83 ? -17.347 6.237 8.117 1.00 95.06 83 ALA A CA 1
ATOM 663 C C . ALA A 1 83 ? -15.833 6.456 8.224 1.00 95.06 83 ALA A C 1
ATOM 665 O O . ALA A 1 83 ? -15.387 7.606 8.298 1.00 95.06 83 ALA A O 1
ATOM 666 N N . PHE A 1 84 ? -15.058 5.373 8.134 1.00 94.81 84 PHE A N 1
ATOM 667 C CA . PHE A 1 84 ? -13.599 5.408 8.130 1.00 94.81 84 PHE A CA 1
ATOM 668 C C . PHE A 1 84 ? -13.055 6.280 6.994 1.00 94.81 84 PHE A C 1
ATOM 670 O O . PHE A 1 84 ? -12.275 7.201 7.221 1.00 94.81 84 PHE A O 1
ATOM 677 N N . GLU A 1 85 ? -13.557 6.095 5.776 1.00 94.12 85 GLU A N 1
ATOM 678 C CA . GLU A 1 85 ? -13.191 6.894 4.605 1.00 94.12 85 GLU A CA 1
ATOM 679 C C . GLU A 1 85 ? -13.490 8.388 4.781 1.00 94.12 85 GLU A C 1
ATOM 681 O O . GLU A 1 85 ? -12.699 9.265 4.416 1.00 94.12 85 GLU A O 1
ATOM 686 N N . LYS A 1 86 ? -14.643 8.708 5.378 1.00 94.31 86 LYS A N 1
ATOM 687 C 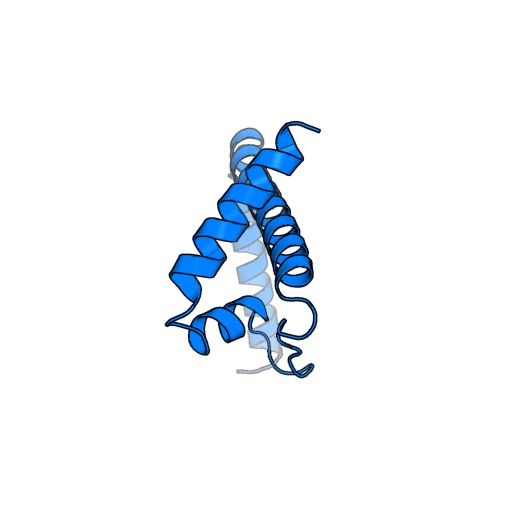CA . LYS A 1 86 ? -15.010 10.093 5.689 1.00 94.31 86 LYS A CA 1
ATOM 688 C C . LYS A 1 86 ? -14.056 10.704 6.718 1.00 94.31 86 LYS A C 1
ATOM 690 O O . LYS A 1 86 ? -13.695 11.874 6.576 1.00 94.31 86 LYS A O 1
ATOM 695 N N . GLN A 1 87 ? -13.641 9.941 7.726 1.00 91.44 87 GLN A N 1
ATOM 696 C CA . GLN A 1 87 ? -12.649 10.367 8.714 1.00 91.44 87 GLN A CA 1
ATOM 697 C C . GLN A 1 87 ? -11.270 10.564 8.075 1.00 91.44 87 GLN A C 1
ATOM 699 O O . GLN A 1 87 ? -10.700 11.649 8.194 1.00 91.44 87 GLN A O 1
ATOM 704 N N . MET A 1 88 ? -10.794 9.592 7.296 1.00 92.06 88 MET A N 1
ATOM 705 C CA . MET A 1 88 ? -9.513 9.642 6.587 1.00 92.06 88 MET A CA 1
ATOM 706 C C . MET A 1 88 ? -9.404 10.850 5.650 1.00 92.06 88 MET A C 1
ATOM 708 O O . MET A 1 88 ? -8.342 11.467 5.567 1.00 92.06 88 MET A O 1
ATOM 712 N N . ARG A 1 89 ? -10.492 11.244 4.969 1.00 89.31 89 ARG A N 1
ATOM 713 C CA . ARG A 1 89 ? -10.525 12.480 4.163 1.00 89.31 89 ARG A CA 1
ATOM 714 C C . ARG A 1 89 ? -10.382 13.743 5.014 1.00 89.31 89 ARG A C 1
ATOM 716 O O . ARG A 1 89 ? -9.643 14.646 4.633 1.00 89.31 89 ARG A O 1
ATOM 723 N N . ARG A 1 90 ? -11.047 13.813 6.173 1.00 85.69 90 ARG A N 1
ATOM 724 C CA . ARG A 1 90 ? -10.993 14.983 7.073 1.00 85.69 90 ARG A CA 1
ATOM 725 C C . ARG A 1 90 ? -9.622 15.159 7.719 1.00 85.69 90 ARG A C 1
ATOM 727 O O . ARG A 1 90 ? -9.134 16.283 7.792 1.00 85.69 90 ARG A O 1
ATOM 734 N N . THR A 1 91 ? -9.004 14.072 8.175 1.00 76.12 91 THR A N 1
ATOM 735 C CA . THR A 1 91 ? -7.675 14.121 8.802 1.00 76.12 91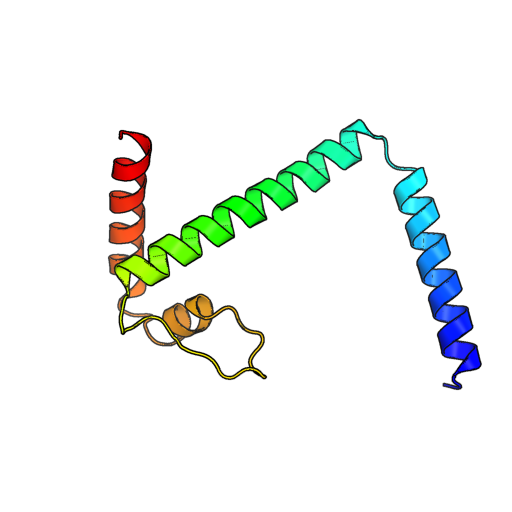 THR A CA 1
ATOM 736 C C . THR A 1 91 ? -6.603 14.555 7.800 1.00 76.12 91 THR A C 1
ATOM 738 O O . THR A 1 91 ? -5.710 15.316 8.160 1.00 76.12 91 THR A O 1
ATOM 741 N N . ARG A 1 92 ? -6.729 14.159 6.526 1.00 70.00 92 ARG A N 1
ATOM 742 C CA . ARG A 1 92 ? -5.781 14.541 5.468 1.00 70.00 92 ARG A CA 1
ATOM 743 C C . ARG A 1 92 ? -5.814 16.030 5.127 1.00 70.00 92 ARG A C 1
ATOM 745 O O . ARG A 1 92 ? -4.755 16.616 4.956 1.00 70.00 92 ARG A O 1
ATOM 752 N N . VAL A 1 93 ? -6.998 16.653 5.092 1.00 61.19 93 VAL A N 1
ATOM 753 C CA . VAL A 1 93 ? -7.125 18.112 4.877 1.00 61.19 93 VAL A CA 1
ATOM 754 C C . VAL A 1 93 ? -6.379 18.885 5.970 1.00 61.19 93 VAL A C 1
ATOM 756 O O . VAL A 1 93 ? -5.630 19.803 5.667 1.00 61.19 93 VAL A O 1
ATOM 759 N N . ARG A 1 94 ? -6.479 18.442 7.229 1.00 59.34 94 ARG A N 1
ATOM 760 C CA . ARG A 1 94 ? -5.786 19.087 8.358 1.00 59.34 94 ARG A CA 1
ATOM 761 C C . ARG A 1 94 ? -4.262 18.953 8.329 1.00 59.34 94 ARG A C 1
ATOM 763 O O . ARG A 1 94 ? -3.595 19.761 8.957 1.00 59.34 94 ARG A O 1
ATOM 770 N N . GLN A 1 95 ? -3.714 17.938 7.659 1.00 55.16 95 GLN A N 1
ATOM 771 C CA . GLN A 1 95 ? -2.262 17.741 7.548 1.00 55.16 95 GLN A CA 1
ATOM 772 C C . GLN A 1 95 ? -1.627 18.538 6.399 1.00 55.16 95 GLN A C 1
ATOM 774 O O . GLN A 1 95 ? -0.411 18.653 6.365 1.00 55.16 95 GLN A O 1
ATOM 779 N N . ILE A 1 96 ? -2.422 19.063 5.461 1.00 55.94 96 ILE A N 1
ATOM 780 C CA . ILE A 1 96 ? -1.934 19.899 4.349 1.00 55.94 96 ILE A CA 1
ATOM 781 C C . ILE A 1 96 ? -1.884 21.387 4.753 1.00 55.94 96 ILE A C 1
ATOM 783 O O . ILE A 1 96 ? -1.157 22.168 4.149 1.00 55.94 96 ILE A O 1
ATOM 787 N N . GLU A 1 97 ? -2.641 21.779 5.781 1.00 46.28 97 GLU A N 1
ATOM 788 C CA . GLU A 1 97 ? -2.754 23.165 6.265 1.00 46.28 97 GLU A CA 1
ATOM 789 C C . GLU A 1 97 ? -1.806 23.510 7.435 1.00 46.28 97 GLU A C 1
ATOM 791 O O . GLU A 1 97 ? -1.828 24.647 7.907 1.00 46.28 97 GLU A O 1
ATOM 796 N N . ALA A 1 98 ? -0.998 22.557 7.914 1.00 42.28 98 ALA A N 1
ATOM 797 C CA . ALA A 1 98 ? -0.083 22.704 9.054 1.00 42.28 98 ALA A CA 1
ATOM 798 C C . ALA A 1 98 ? 1.378 22.535 8.624 1.00 42.28 98 ALA A C 1
ATOM 800 O O . ALA A 1 98 ? 2.229 23.272 9.171 1.00 42.28 98 ALA A O 1
#